Protein AF-A0A382YCJ6-F1 (afdb_monomer_lite)

Sequence (78 aa):
MMKGTVMWMVACFCASAGVAGSLHGQEPTTPAWVTEEPVNYQMVAKIREEGFQRSQIVEKLSYMTDVLGARLTNSKDM

Radius of gyration: 30.6 Å; chains: 1; bounding box: 82×55×42 Å

Organism: NCBI:txid408172

Foldseek 3Di:
DPDPPPVVVVVVVVDDDPPPPDPPVPPPPPDPPDDPDDDDVVVVVVVVCCCPPVDCCVVVVCCVPPVLNDDDPPDPSD

pLDDT: mean 77.36, std 19.29, range [43.38, 98.0]

Secondary structure (DSSP, 8-state):
---SSHHHHHHGGGS----------------TT---PPP-HHHHHHHHHHHHHS--HHHHHHIIIIIS----TTSTT-

Structure (mmCIF, N/CA/C/O backbone):
data_AF-A0A382YCJ6-F1
#
_entry.id   AF-A0A382YCJ6-F1
#
loop_
_atom_site.group_PDB
_at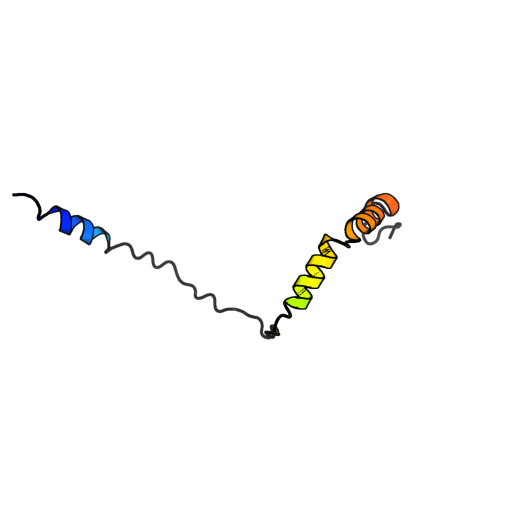om_site.id
_atom_site.type_symbol
_atom_site.label_atom_id
_atom_site.label_alt_id
_atom_site.label_comp_id
_atom_site.label_asym_id
_atom_site.label_entity_id
_atom_site.label_seq_id
_atom_site.pdbx_PDB_ins_code
_atom_site.Cartn_x
_atom_site.Cartn_y
_atom_site.Cartn_z
_atom_site.occupancy
_atom_site.B_iso_or_equiv
_atom_site.auth_seq_id
_atom_site.auth_comp_id
_atom_site.auth_asym_id
_atom_site.auth_atom_id
_atom_site.pdbx_PDB_model_num
ATOM 1 N N . MET A 1 1 ? -59.040 -46.144 15.037 1.00 56.03 1 MET A N 1
ATOM 2 C CA . MET A 1 1 ? -58.050 -47.120 15.550 1.00 56.03 1 MET A CA 1
ATOM 3 C C . MET A 1 1 ? -56.771 -46.934 14.730 1.00 56.03 1 MET A C 1
ATOM 5 O O . MET A 1 1 ? -56.923 -46.662 13.552 1.00 56.03 1 MET A O 1
ATOM 9 N N . MET A 1 2 ? -55.572 -46.999 15.330 1.00 55.47 2 MET A N 1
ATOM 10 C CA . MET A 1 2 ? -54.239 -46.695 14.734 1.00 55.47 2 MET A CA 1
ATOM 11 C C . MET A 1 2 ? -53.799 -45.212 14.759 1.00 55.47 2 MET A C 1
ATOM 13 O O . MET A 1 2 ? -53.648 -44.577 13.724 1.00 55.47 2 MET A O 1
ATOM 17 N N . LYS A 1 3 ? -53.552 -44.649 15.954 1.00 57.94 3 LYS A N 1
ATOM 18 C CA . LYS A 1 3 ? -52.762 -43.400 16.120 1.00 57.94 3 LYS A CA 1
ATOM 19 C C . LYS A 1 3 ? -51.703 -43.457 17.243 1.00 57.94 3 LYS A C 1
ATOM 21 O O . LYS A 1 3 ? -51.051 -42.458 17.506 1.00 57.94 3 LYS A O 1
ATOM 26 N N . GLY A 1 4 ? -51.514 -44.606 17.903 1.00 54.88 4 GLY A N 1
ATOM 27 C CA . GLY A 1 4 ? -50.697 -44.703 19.126 1.00 54.88 4 GLY A CA 1
ATOM 28 C C . GLY A 1 4 ? -49.254 -45.199 18.960 1.00 54.88 4 GLY A C 1
ATOM 29 O O . GLY A 1 4 ? -48.431 -44.928 19.823 1.00 54.88 4 GLY A O 1
ATOM 30 N N . THR A 1 5 ? -48.919 -45.903 17.874 1.00 56.25 5 THR A N 1
ATOM 31 C CA . THR A 1 5 ? -47.639 -46.645 17.791 1.00 56.25 5 THR A CA 1
ATOM 32 C C . THR A 1 5 ? -46.533 -45.892 17.044 1.00 56.25 5 THR A C 1
ATOM 34 O O . THR A 1 5 ? -45.356 -46.127 17.288 1.00 56.25 5 THR A O 1
ATOM 37 N N . VAL A 1 6 ? -46.880 -44.935 16.178 1.00 55.38 6 VAL A N 1
ATOM 38 C CA . VAL A 1 6 ? -45.894 -44.195 15.362 1.00 55.38 6 VAL A CA 1
ATOM 39 C C . VAL A 1 6 ? -45.204 -43.072 16.156 1.00 55.38 6 VAL A C 1
ATOM 41 O O . VAL A 1 6 ? -44.071 -42.714 15.852 1.00 55.38 6 VAL A O 1
ATOM 44 N N . MET A 1 7 ? -45.825 -42.570 17.231 1.00 53.47 7 MET A N 1
ATOM 45 C CA . MET A 1 7 ? -45.250 -41.499 18.064 1.00 53.47 7 MET A CA 1
ATOM 46 C C . MET A 1 7 ? -44.043 -41.974 18.897 1.00 53.47 7 MET A C 1
ATOM 48 O O . MET A 1 7 ? -43.108 -41.213 19.121 1.00 53.47 7 MET A O 1
ATOM 52 N N . TRP A 1 8 ? -44.022 -43.244 19.318 1.00 47.09 8 TRP A N 1
ATOM 53 C CA . TRP A 1 8 ? -42.912 -43.802 20.106 1.00 47.09 8 TRP A CA 1
ATOM 54 C C . TRP A 1 8 ? -41.670 -44.124 19.264 1.00 47.09 8 TRP A C 1
ATOM 56 O O . TRP A 1 8 ? -40.553 -44.090 19.775 1.00 47.09 8 TRP A O 1
ATOM 66 N N . MET A 1 9 ? -41.838 -44.380 17.965 1.00 46.62 9 MET A N 1
ATOM 67 C CA . MET A 1 9 ? -40.725 -44.747 17.085 1.00 46.62 9 MET A CA 1
ATOM 68 C C . MET A 1 9 ? -39.898 -43.530 16.624 1.00 46.62 9 MET A C 1
ATOM 70 O O . MET A 1 9 ? -38.724 -43.686 16.310 1.00 46.62 9 MET A O 1
ATOM 74 N N . VAL A 1 10 ? -40.460 -42.313 16.675 1.00 55.00 10 VAL A N 1
ATOM 75 C CA . VAL A 1 10 ? -39.711 -41.056 16.458 1.00 55.00 10 VAL A CA 1
ATOM 76 C C . VAL A 1 10 ? -38.930 -40.639 17.713 1.00 55.00 10 VAL A C 1
ATOM 78 O O . VAL A 1 10 ? -37.829 -40.109 17.601 1.00 55.00 10 VAL A O 1
ATOM 81 N N . ALA A 1 11 ? -39.435 -40.947 18.913 1.00 50.75 11 ALA A N 1
ATOM 82 C CA . ALA A 1 11 ? -38.761 -40.610 20.171 1.00 50.75 11 ALA A CA 1
ATOM 83 C C . ALA A 1 11 ? -37.502 -41.460 20.447 1.00 50.75 11 ALA A C 1
ATOM 85 O O . ALA A 1 11 ? -36.623 -41.041 21.198 1.00 50.75 11 ALA A O 1
ATOM 86 N N . CYS A 1 12 ? -37.377 -42.634 19.819 1.00 44.97 12 CYS A N 1
ATOM 87 C CA . CYS A 1 12 ? -36.255 -43.549 20.047 1.00 44.97 12 CYS A CA 1
ATOM 88 C C . CYS A 1 1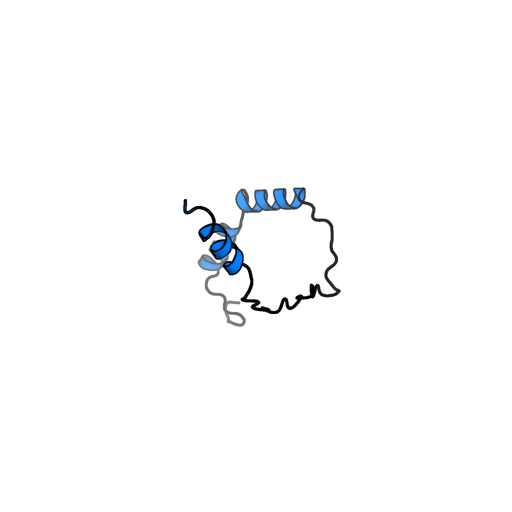2 ? -35.012 -43.246 19.188 1.00 44.97 12 CYS A C 1
ATOM 90 O O . CYS A 1 12 ? -33.935 -43.762 19.476 1.00 44.97 12 CYS A O 1
ATOM 92 N N . PHE A 1 13 ? -35.121 -42.383 18.169 1.00 43.38 13 PHE A N 1
ATOM 93 C CA . PHE A 1 13 ? -33.965 -41.975 17.356 1.00 43.38 13 PHE A CA 1
ATOM 94 C C . PHE A 1 13 ? -33.118 -40.870 18.019 1.00 43.38 13 PHE A C 1
ATOM 96 O O . PHE A 1 13 ? -32.064 -40.498 17.512 1.00 43.38 13 PHE A O 1
ATOM 103 N N . CYS A 1 14 ? -33.525 -40.374 19.191 1.00 49.16 14 CYS A N 1
ATOM 104 C CA . CYS A 1 14 ? -32.781 -39.360 19.940 1.00 49.16 14 CYS A CA 1
ATOM 105 C C . CYS A 1 14 ? -31.722 -39.921 20.915 1.00 49.16 14 CYS A C 1
ATOM 107 O O . CYS A 1 14 ? -31.115 -39.128 21.627 1.00 49.16 14 CYS A O 1
ATOM 109 N N . ALA A 1 15 ? -31.482 -41.241 20.988 1.00 54.03 15 ALA A N 1
ATOM 110 C CA . ALA A 1 15 ? -30.829 -41.828 22.171 1.00 54.03 15 ALA A CA 1
ATOM 111 C C . ALA A 1 15 ? -29.519 -42.627 21.991 1.00 54.03 15 ALA A C 1
ATOM 113 O O . ALA A 1 15 ? -29.006 -43.111 22.996 1.00 54.03 15 ALA A O 1
ATOM 114 N N . SER A 1 16 ? -28.909 -42.771 20.807 1.00 60.62 16 SER A N 1
ATOM 115 C CA . SER A 1 16 ? -27.612 -43.480 20.747 1.00 60.62 16 SER A CA 1
ATOM 116 C C . SER A 1 16 ? -26.778 -43.193 19.500 1.00 60.62 16 SER A C 1
ATOM 118 O O . SER A 1 16 ? -26.801 -43.953 18.538 1.00 60.62 16 SER A O 1
ATOM 120 N N . ALA A 1 17 ? -25.982 -42.131 19.552 1.00 55.50 17 ALA A N 1
ATOM 121 C CA . ALA A 1 17 ? -24.638 -42.120 18.976 1.00 55.50 17 ALA A CA 1
ATOM 122 C C . ALA A 1 17 ? -23.881 -40.933 19.575 1.00 55.50 17 ALA A C 1
ATOM 124 O O . ALA A 1 17 ? -23.700 -39.891 18.949 1.00 55.50 17 ALA A O 1
ATOM 125 N N . GLY A 1 18 ? -23.467 -41.098 20.832 1.00 52.75 18 GLY A N 1
ATOM 126 C CA . GLY A 1 18 ? -22.399 -40.295 21.400 1.00 52.75 18 GLY A CA 1
ATOM 127 C C . GLY A 1 18 ? -21.117 -40.566 20.624 1.00 52.75 18 GLY A C 1
ATOM 128 O O . GLY A 1 18 ? -20.346 -41.449 20.983 1.00 52.75 18 GLY A O 1
ATOM 129 N N . VAL A 1 19 ? -20.877 -39.798 19.565 1.00 53.72 19 VAL A N 1
ATOM 130 C CA . VAL A 1 19 ? -19.508 -39.478 19.178 1.00 53.72 19 VAL A CA 1
ATOM 131 C C . VAL A 1 19 ? -19.085 -38.390 20.148 1.00 53.72 19 VAL A C 1
ATOM 133 O O . VAL A 1 19 ? -19.374 -37.210 19.961 1.00 53.72 19 VAL A O 1
ATOM 136 N N . ALA A 1 20 ? -18.438 -38.819 21.230 1.00 50.53 20 ALA A N 1
ATOM 137 C CA . ALA A 1 20 ? -17.534 -37.988 22.002 1.00 50.53 20 ALA A CA 1
ATOM 138 C C . ALA A 1 20 ? -16.373 -37.585 21.077 1.00 50.53 20 ALA A C 1
ATOM 140 O O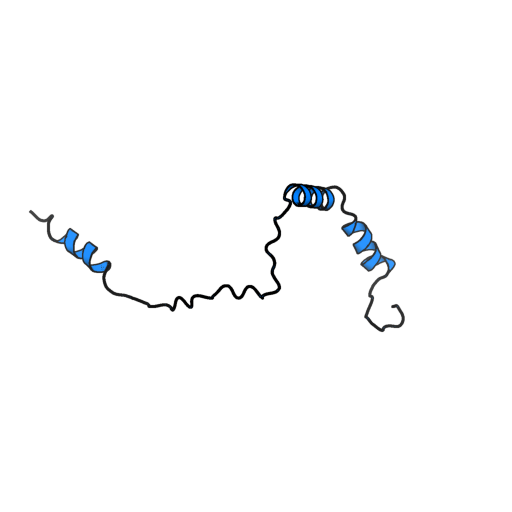 . ALA A 1 20 ? -15.263 -38.099 21.169 1.00 50.53 20 ALA A O 1
ATOM 141 N N . GLY A 1 21 ? -16.662 -36.709 20.114 1.00 49.56 21 GLY A N 1
ATOM 142 C CA . GLY A 1 21 ? -15.652 -35.916 19.448 1.00 49.56 21 GLY A CA 1
ATOM 143 C C . GLY A 1 21 ? -15.113 -34.993 20.518 1.00 49.56 21 GLY A C 1
ATOM 144 O O . GLY A 1 21 ? -15.836 -34.120 20.994 1.00 49.56 21 GLY A O 1
ATOM 145 N N . SER A 1 22 ? -13.892 -35.277 20.962 1.00 54.38 22 SER A N 1
ATOM 146 C CA . SER A 1 22 ? -13.153 -34.493 21.933 1.00 54.38 22 SER A CA 1
ATOM 147 C C . SER A 1 22 ? -13.369 -33.005 21.674 1.00 54.38 22 SER A C 1
ATOM 149 O O . SER A 1 22 ? -12.802 -32.439 20.741 1.00 54.38 22 SER A O 1
ATOM 151 N N . LEU A 1 23 ? -14.142 -32.362 22.551 1.00 51.09 23 LEU A N 1
ATOM 152 C CA . LEU A 1 23 ? -13.888 -30.982 22.915 1.00 51.09 23 LEU A CA 1
ATOM 153 C C . LEU A 1 23 ? -12.509 -31.012 23.579 1.00 51.09 23 LEU A C 1
ATOM 155 O O . LEU A 1 23 ? -12.392 -3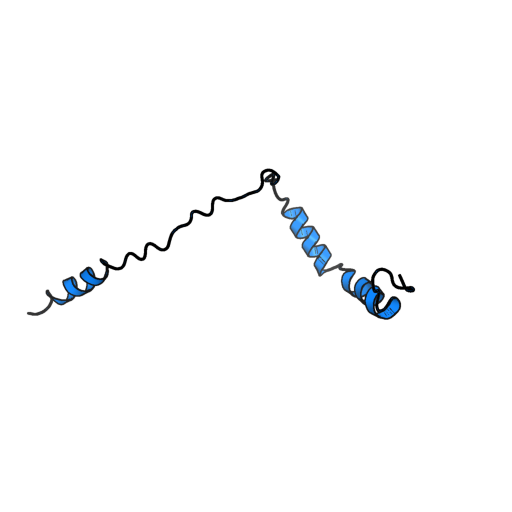1.042 24.800 1.00 51.09 23 LEU A O 1
ATOM 159 N N . HIS A 1 24 ? -11.447 -31.076 22.772 1.00 48.44 24 HIS A N 1
ATOM 160 C CA . HIS A 1 24 ? -10.225 -30.420 23.181 1.00 48.44 24 HIS A CA 1
ATOM 161 C C . HIS A 1 24 ? -10.665 -28.976 23.368 1.00 48.44 24 HIS A C 1
ATOM 163 O O . HIS A 1 24 ? -10.875 -28.250 22.398 1.00 48.44 24 HIS A O 1
ATOM 169 N N . GLY A 1 25 ? -10.938 -28.619 24.625 1.00 51.34 25 GLY A N 1
ATOM 170 C CA . GLY A 1 25 ? -10.918 -27.244 25.062 1.00 51.34 25 GLY A CA 1
ATOM 171 C C . GLY A 1 25 ? -9.548 -26.747 24.664 1.00 51.34 25 GLY A C 1
ATOM 172 O O . GLY A 1 25 ? -8.561 -27.011 25.342 1.00 51.34 25 GLY A O 1
ATOM 173 N N . GLN A 1 26 ? -9.477 -26.146 23.483 1.00 61.09 26 GLN A N 1
ATOM 174 C CA . GLN A 1 26 ? -8.332 -25.373 23.095 1.00 61.09 26 GLN A CA 1
ATOM 175 C C . GLN A 1 26 ? -8.403 -24.185 24.037 1.00 61.09 26 GLN A C 1
ATOM 177 O O . GLN A 1 26 ? -9.190 -23.260 23.832 1.00 61.09 26 GLN A O 1
ATOM 182 N N . GLU A 1 27 ? -7.684 -24.299 25.156 1.00 59.31 27 GLU A N 1
ATOM 183 C CA . GLU A 1 27 ? -7.420 -23.162 26.015 1.00 59.31 27 GLU A CA 1
ATOM 184 C C . GLU A 1 27 ? -6.968 -22.034 25.087 1.00 59.31 27 GLU A C 1
ATOM 186 O O . GLU A 1 27 ? -6.171 -22.294 24.173 1.00 59.31 27 GLU A O 1
ATOM 191 N N . PRO A 1 28 ? -7.508 -20.814 25.227 1.00 66.12 28 PRO A N 1
ATOM 192 C CA . PRO A 1 28 ? -6.977 -19.690 24.489 1.00 66.12 28 PRO A CA 1
ATOM 193 C C . PRO A 1 28 ? -5.513 -19.564 24.906 1.00 66.12 28 PRO A C 1
ATOM 195 O O . PRO A 1 28 ? -5.198 -19.024 25.962 1.00 66.12 28 PRO A O 1
ATOM 198 N N . THR A 1 29 ? -4.602 -20.099 24.089 1.00 67.38 29 THR A N 1
ATOM 199 C CA . THR A 1 29 ? -3.162 -19.889 24.216 1.00 67.38 29 THR A CA 1
ATOM 200 C C . THR A 1 29 ? -2.881 -18.479 23.726 1.00 67.38 29 THR A C 1
ATOM 202 O O . THR A 1 29 ? -2.178 -18.267 22.741 1.00 67.38 29 THR A O 1
ATOM 205 N N . THR A 1 30 ? -3.523 -17.504 24.359 1.00 74.00 30 THR A N 1
ATOM 206 C CA . THR A 1 30 ? -3.199 -16.104 24.211 1.00 74.00 30 THR A CA 1
ATOM 207 C C . THR A 1 30 ? -1.820 -15.967 24.840 1.00 74.00 30 THR A C 1
ATOM 209 O O . THR A 1 30 ? -1.678 -16.203 26.044 1.00 74.00 30 THR A O 1
ATOM 212 N N . PRO A 1 31 ? -0.765 -15.699 24.052 1.00 77.88 31 PRO A N 1
ATOM 213 C CA . PRO A 1 31 ? 0.555 -15.569 24.633 1.00 77.88 31 PRO A CA 1
ATOM 214 C C . PRO A 1 31 ? 0.532 -14.420 25.646 1.00 77.88 31 PRO A C 1
ATOM 216 O O . PRO A 1 31 ? -0.162 -13.427 25.439 1.00 77.88 31 PRO A O 1
ATOM 219 N N . ALA A 1 32 ? 1.319 -14.530 26.718 1.00 73.12 32 ALA A N 1
ATOM 220 C CA . ALA A 1 32 ? 1.391 -13.550 27.814 1.00 73.12 32 ALA A CA 1
ATOM 221 C C . ALA A 1 32 ? 1.786 -12.116 27.382 1.00 73.12 32 ALA A C 1
ATOM 223 O O . ALA A 1 32 ? 1.835 -11.206 28.203 1.00 73.12 32 ALA A O 1
ATOM 224 N N . TRP A 1 33 ? 2.069 -11.921 26.093 1.00 74.56 33 TRP A N 1
ATOM 225 C CA . TRP A 1 33 ? 2.391 -10.653 25.446 1.00 74.56 33 TRP A CA 1
ATOM 226 C C . TRP A 1 33 ? 1.182 -9.973 24.790 1.00 74.56 33 TRP A C 1
ATOM 228 O O . TRP A 1 33 ? 1.336 -8.891 24.231 1.00 74.56 33 TRP A O 1
ATOM 238 N N . VAL A 1 34 ? 0.002 -10.599 24.791 1.00 78.06 34 VAL A N 1
ATOM 239 C CA . VAL A 1 34 ? -1.214 -9.977 24.254 1.00 78.06 34 VAL A CA 1
ATOM 240 C C . VAL A 1 34 ? -1.882 -9.195 25.371 1.00 78.06 34 VAL A C 1
ATOM 242 O O . VAL A 1 34 ? -2.555 -9.754 26.235 1.00 78.06 34 VAL A O 1
ATOM 245 N N . THR A 1 35 ? -1.679 -7.886 25.350 1.00 80.75 35 THR A N 1
ATOM 246 C CA . THR A 1 35 ? -2.470 -6.936 26.125 1.00 80.75 35 THR A CA 1
ATOM 247 C C . THR A 1 35 ? -3.720 -6.570 25.324 1.00 80.75 35 THR A C 1
ATOM 249 O O . THR A 1 35 ? -3.635 -6.218 24.146 1.00 80.75 35 THR A O 1
ATOM 252 N N . GLU A 1 36 ? -4.900 -6.685 25.936 1.00 80.56 36 GLU A N 1
ATOM 253 C CA . GLU A 1 36 ? -6.173 -6.347 25.289 1.00 80.56 36 GLU A CA 1
ATOM 254 C C . GLU A 1 36 ? -6.416 -4.836 25.385 1.00 80.56 36 GLU A C 1
ATOM 256 O O . GLU A 1 36 ? -7.129 -4.334 26.253 1.00 80.56 36 GLU A O 1
ATOM 261 N N . GLU A 1 37 ? -5.734 -4.094 24.514 1.00 86.69 37 GLU A N 1
ATOM 262 C CA . GLU A 1 37 ? -5.902 -2.649 24.385 1.00 86.69 37 GLU A CA 1
ATOM 263 C C . GLU A 1 37 ? -7.249 -2.320 23.716 1.00 86.69 37 GLU A C 1
ATOM 265 O O . GLU A 1 37 ? -7.616 -2.942 22.711 1.00 86.69 37 GLU A O 1
ATOM 270 N N . PRO A 1 38 ? -8.000 -1.321 24.215 1.00 90.69 38 PRO A N 1
ATOM 271 C CA . PRO A 1 38 ? -9.270 -0.939 23.616 1.00 90.69 38 PRO A CA 1
ATOM 272 C C . PRO A 1 38 ? -9.068 -0.405 22.190 1.00 90.69 38 PRO A C 1
ATOM 274 O O . PRO A 1 38 ? -8.338 0.559 21.949 1.00 90.69 38 PRO A O 1
ATOM 277 N N . VAL A 1 39 ? -9.767 -1.004 21.222 1.00 90.81 39 VAL A N 1
ATOM 278 C CA . VAL A 1 39 ? -9.678 -0.607 19.810 1.00 90.81 39 VAL A CA 1
ATOM 279 C C . VAL A 1 39 ? -10.413 0.713 19.565 1.00 90.81 39 VAL A C 1
ATOM 281 O O . VAL A 1 39 ? -11.620 0.833 19.783 1.00 90.81 39 VAL A O 1
ATOM 284 N N . ASN A 1 40 ? -9.706 1.701 19.010 1.00 96.31 40 ASN A N 1
ATOM 285 C CA . ASN A 1 40 ? -10.321 2.938 18.535 1.00 96.31 40 ASN A CA 1
ATOM 286 C C . ASN A 1 40 ? -10.949 2.742 17.142 1.00 96.31 40 ASN A C 1
ATOM 288 O O . ASN A 1 40 ? -10.301 2.920 16.109 1.00 96.31 40 ASN A O 1
ATOM 292 N N . TYR A 1 41 ? -12.241 2.420 17.105 1.00 97.00 41 TYR A N 1
ATOM 293 C CA . TYR A 1 41 ? -12.968 2.185 15.852 1.00 97.00 41 TYR A CA 1
ATOM 294 C C . TYR A 1 41 ? -13.088 3.417 14.943 1.00 97.00 41 TYR A C 1
ATOM 296 O O . TYR A 1 41 ? -13.170 3.262 13.725 1.00 97.00 41 TYR A O 1
ATOM 304 N N . GLN A 1 42 ? -13.053 4.634 15.496 1.00 97.81 42 GLN A N 1
ATOM 305 C CA . GLN A 1 42 ? -13.051 5.861 14.689 1.00 97.81 42 GLN A CA 1
ATOM 306 C C . GLN A 1 42 ? -11.748 5.988 13.895 1.00 97.81 42 GLN A C 1
ATOM 308 O O . GLN A 1 42 ? -11.761 6.313 12.707 1.00 97.81 42 GLN A O 1
ATOM 313 N N . MET A 1 43 ? -10.619 5.653 14.525 1.00 97.25 43 MET A N 1
ATOM 314 C CA . MET A 1 43 ? -9.325 5.586 13.850 1.00 97.25 43 MET A CA 1
ATOM 315 C C . MET A 1 43 ? -9.334 4.523 12.745 1.00 97.25 43 MET A C 1
ATOM 317 O O . MET A 1 43 ? -8.905 4.803 11.630 1.00 97.25 43 MET A O 1
ATOM 321 N N . VAL A 1 44 ? -9.890 3.336 13.014 1.00 97.06 44 VAL A N 1
ATOM 322 C CA . VAL A 1 44 ? -10.018 2.263 12.010 1.00 97.06 44 VAL A CA 1
ATOM 323 C C . VAL A 1 44 ? -10.849 2.716 10.807 1.00 97.06 44 VAL A C 1
ATOM 325 O O . VAL A 1 44 ? -10.459 2.477 9.664 1.00 97.06 44 VAL A O 1
ATOM 328 N N . ALA A 1 45 ? -11.979 3.390 11.041 1.00 98.00 45 ALA A N 1
ATOM 329 C CA . ALA A 1 45 ? -12.815 3.922 9.969 1.00 98.00 45 ALA A CA 1
ATOM 330 C C . ALA A 1 45 ? -12.058 4.952 9.115 1.00 98.00 45 ALA A C 1
ATOM 332 O O . ALA A 1 45 ? -12.105 4.883 7.888 1.00 98.00 45 ALA A O 1
ATOM 333 N N . LYS A 1 46 ? -11.298 5.849 9.754 1.00 97.81 46 LYS A N 1
ATOM 334 C CA . LYS A 1 46 ? -10.461 6.837 9.063 1.00 97.81 46 LYS A CA 1
ATOM 335 C C . LYS A 1 46 ? -9.361 6.184 8.218 1.00 97.81 46 LYS A C 1
ATOM 337 O O . LYS A 1 46 ? -9.196 6.563 7.062 1.00 97.81 46 LYS A O 1
ATOM 342 N N . ILE A 1 47 ? -8.661 5.180 8.756 1.00 97.50 47 ILE A N 1
ATOM 343 C CA . ILE A 1 47 ? -7.633 4.417 8.022 1.00 97.50 47 ILE A CA 1
ATOM 344 C C . ILE A 1 47 ? -8.246 3.736 6.797 1.00 97.50 47 ILE A C 1
ATOM 346 O O . ILE A 1 47 ? -7.659 3.755 5.718 1.00 97.50 47 ILE A O 1
ATOM 350 N N . ARG A 1 48 ? -9.439 3.149 6.941 1.00 96.44 48 ARG A N 1
ATOM 351 C CA . ARG A 1 48 ? -10.139 2.497 5.829 1.00 96.44 48 ARG A CA 1
ATOM 352 C C . ARG A 1 48 ? -10.497 3.491 4.724 1.00 96.44 48 ARG A C 1
ATOM 354 O O . ARG A 1 48 ? -10.276 3.199 3.554 1.00 96.44 48 ARG A O 1
ATOM 361 N N . GLU A 1 49 ? -11.023 4.654 5.094 1.00 97.94 49 GLU A N 1
ATOM 362 C CA . GLU A 1 49 ? -11.358 5.720 4.147 1.00 97.94 49 GLU A CA 1
ATOM 363 C C . GLU A 1 49 ? -10.113 6.236 3.407 1.00 97.94 49 GLU A C 1
ATOM 365 O O . GLU A 1 49 ? -10.119 6.374 2.185 1.00 97.94 49 GLU A O 1
ATOM 370 N N . GLU A 1 50 ? -9.011 6.454 4.129 1.00 97.38 50 GLU A N 1
ATOM 371 C CA . GLU A 1 50 ? -7.712 6.810 3.547 1.00 97.38 50 GLU A CA 1
ATOM 372 C C . GLU A 1 50 ? -7.202 5.740 2.580 1.00 97.38 50 GLU A C 1
ATOM 374 O O . GLU A 1 50 ? -6.808 6.057 1.457 1.00 97.38 50 GLU A O 1
ATOM 379 N N . GLY A 1 51 ? -7.264 4.474 2.994 1.00 95.94 51 GLY A N 1
ATOM 380 C CA . GLY A 1 51 ? -6.804 3.334 2.212 1.00 95.94 51 GLY A CA 1
ATOM 381 C C . GLY A 1 51 ? -7.618 3.070 0.946 1.00 95.94 51 GLY A C 1
ATOM 382 O O . GLY A 1 51 ? -7.067 2.517 -0.001 1.00 95.94 51 GLY A O 1
ATOM 383 N N . PHE A 1 52 ? -8.893 3.471 0.891 1.00 95.62 52 PHE A N 1
ATOM 384 C CA . PHE A 1 52 ? -9.721 3.299 -0.307 1.00 95.62 52 PHE A CA 1
ATOM 385 C C . PHE A 1 52 ? -9.768 4.533 -1.205 1.00 95.62 52 PHE A C 1
ATOM 387 O O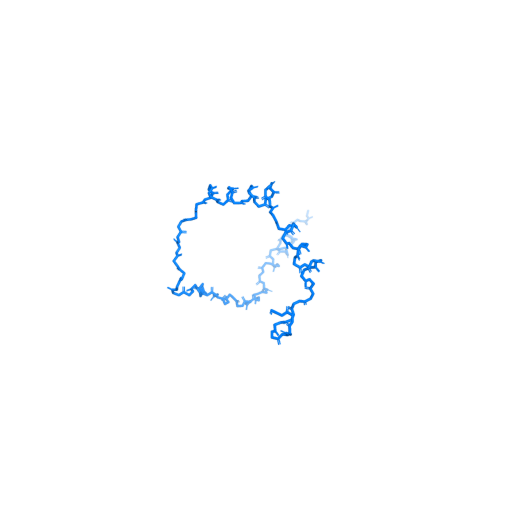 . PHE A 1 52 ? -9.669 4.384 -2.419 1.00 95.62 52 PHE A O 1
ATOM 394 N N . GLN A 1 53 ? -9.894 5.739 -0.646 1.00 96.81 53 GLN A N 1
ATOM 395 C CA . GLN A 1 53 ? -10.079 6.951 -1.455 1.00 96.81 53 GLN A CA 1
ATOM 396 C C . GLN A 1 53 ? -8.773 7.668 -1.802 1.00 96.81 53 GLN A C 1
ATOM 398 O O . GLN A 1 53 ? -8.715 8.395 -2.789 1.00 96.81 53 GLN A O 1
ATOM 403 N N . ARG A 1 54 ? -7.726 7.522 -0.981 1.00 95.88 54 ARG A N 1
ATOM 404 C CA . ARG A 1 54 ? -6.476 8.299 -1.098 1.00 95.88 54 ARG A CA 1
ATOM 405 C C . ARG A 1 54 ? -5.232 7.412 -1.095 1.00 95.88 54 ARG A C 1
ATOM 407 O O . ARG A 1 54 ? -4.173 7.811 -0.609 1.00 95.88 54 ARG A O 1
ATOM 414 N N . SER A 1 55 ? -5.358 6.200 -1.627 1.00 96.56 55 SER A N 1
ATOM 415 C CA . SER A 1 55 ? -4.255 5.244 -1.672 1.00 96.56 55 SER A CA 1
ATOM 416 C C . SER A 1 55 ? -3.194 5.640 -2.693 1.00 96.56 55 SER A C 1
ATOM 418 O O . SER A 1 55 ? -3.503 5.888 -3.855 1.00 96.56 55 SER A O 1
ATOM 420 N N . GLN A 1 56 ? -1.930 5.610 -2.276 1.00 96.62 56 GLN A N 1
ATOM 421 C CA . GLN A 1 56 ? -0.772 5.761 -3.167 1.00 96.62 56 GLN A CA 1
ATOM 422 C C . GLN A 1 56 ? -0.195 4.404 -3.609 1.00 96.62 56 GLN A C 1
ATOM 424 O O . GLN A 1 56 ? 0.862 4.359 -4.237 1.00 96.62 56 GLN A O 1
ATOM 429 N N . ILE A 1 57 ? -0.849 3.285 -3.261 1.00 96.19 57 ILE A N 1
ATOM 430 C CA . ILE A 1 57 ? -0.296 1.935 -3.462 1.00 96.19 57 ILE A CA 1
ATOM 431 C C . ILE A 1 57 ? -0.051 1.646 -4.941 1.00 96.19 57 ILE A C 1
ATOM 433 O O . ILE A 1 57 ? 1.009 1.134 -5.273 1.00 96.19 57 ILE A O 1
ATOM 437 N N . VAL A 1 58 ? -0.991 1.980 -5.826 1.00 95.81 58 VAL A N 1
ATOM 438 C CA . VAL A 1 58 ? -0.874 1.655 -7.259 1.00 95.81 58 VAL A CA 1
ATOM 439 C C . VAL A 1 58 ? 0.313 2.381 -7.894 1.00 95.81 58 VAL A C 1
ATOM 441 O O . VAL A 1 58 ? 1.107 1.760 -8.592 1.00 95.81 58 VAL A O 1
ATOM 444 N N . GLU A 1 59 ? 0.476 3.671 -7.593 1.00 95.88 59 GLU A N 1
ATOM 445 C CA . GLU A 1 59 ? 1.600 4.474 -8.080 1.00 95.88 59 GLU A CA 1
ATOM 446 C C . GLU A 1 59 ? 2.938 3.944 -7.549 1.00 95.88 59 GLU A C 1
ATOM 448 O O . GLU A 1 59 ? 3.872 3.722 -8.319 1.00 95.88 59 GLU A O 1
ATOM 453 N N . LYS A 1 60 ? 3.031 3.679 -6.237 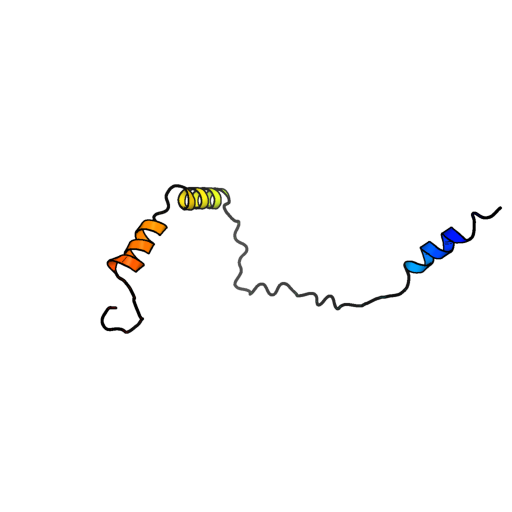1.00 96.12 60 LYS A N 1
ATOM 454 C CA . LYS A 1 60 ? 4.256 3.131 -5.633 1.00 96.12 60 LYS A CA 1
ATOM 455 C C . LYS A 1 60 ? 4.590 1.749 -6.184 1.00 96.12 60 LYS A C 1
ATOM 457 O O . LYS A 1 60 ? 5.751 1.478 -6.467 1.00 96.12 60 LYS A O 1
ATOM 462 N N . LEU A 1 61 ? 3.588 0.883 -6.321 1.00 95.81 61 LEU A N 1
ATOM 463 C CA . LEU A 1 61 ? 3.784 -0.480 -6.791 1.00 95.81 61 LEU A CA 1
ATOM 464 C C . LEU A 1 61 ? 4.249 -0.487 -8.247 1.00 95.81 61 LEU A C 1
ATOM 466 O O . LEU A 1 61 ? 5.225 -1.164 -8.546 1.00 95.81 61 LEU A O 1
ATOM 470 N N . SER A 1 62 ? 3.633 0.324 -9.111 1.00 96.81 62 SER A N 1
ATOM 471 C CA . SER A 1 62 ? 4.089 0.502 -10.495 1.00 96.81 62 SER A CA 1
ATOM 472 C C . SER A 1 62 ? 5.519 1.040 -10.550 1.00 96.81 62 SER A C 1
ATOM 474 O O . SER A 1 62 ? 6.345 0.512 -11.285 1.00 96.81 62 SER A O 1
ATOM 476 N N . TYR A 1 63 ? 5.890 2.007 -9.705 1.00 95.56 63 TYR A N 1
ATOM 477 C CA . TYR A 1 63 ? 7.284 2.458 -9.632 1.00 95.56 63 TYR A CA 1
ATOM 478 C C . TYR A 1 63 ? 8.249 1.314 -9.272 1.00 95.56 63 TYR A C 1
ATOM 480 O O . TYR A 1 63 ? 9.320 1.177 -9.868 1.00 95.56 63 TYR A O 1
ATOM 488 N N . MET A 1 64 ? 7.862 0.459 -8.322 1.00 95.06 64 MET A N 1
ATOM 489 C CA . MET A 1 64 ? 8.674 -0.686 -7.910 1.00 95.06 64 MET A CA 1
ATOM 490 C C . MET A 1 64 ? 8.791 -1.758 -9.001 1.00 95.06 64 MET A C 1
ATOM 492 O O . MET A 1 64 ? 9.847 -2.373 -9.108 1.00 95.06 64 MET A O 1
ATOM 496 N N . THR A 1 65 ? 7.759 -1.984 -9.816 1.00 93.75 65 THR A N 1
ATOM 497 C CA . THR A 1 65 ? 7.774 -3.048 -10.836 1.00 93.75 65 THR A CA 1
ATOM 498 C C . THR A 1 65 ? 8.248 -2.583 -12.204 1.00 93.75 65 THR A C 1
ATOM 500 O O . THR A 1 65 ? 8.903 -3.349 -12.906 1.00 93.75 65 THR A O 1
ATOM 503 N N . ASP A 1 66 ? 7.960 -1.338 -12.570 1.00 94.06 66 ASP A N 1
ATOM 504 C CA . ASP A 1 66 ? 8.107 -0.853 -13.943 1.00 94.06 66 ASP A CA 1
ATOM 505 C C . ASP A 1 66 ? 9.338 0.047 -14.093 1.00 94.06 66 ASP A C 1
ATOM 507 O O . ASP A 1 66 ? 9.994 0.025 -15.132 1.00 94.06 66 ASP A O 1
ATOM 511 N N . VAL A 1 67 ? 9.684 0.815 -13.049 1.00 93.75 67 VAL A N 1
ATOM 512 C CA . VAL A 1 67 ? 10.879 1.679 -13.048 1.00 93.75 67 VAL A CA 1
ATOM 513 C C . VAL A 1 67 ? 12.068 0.971 -12.411 1.00 93.75 67 VAL A C 1
ATOM 515 O O . VAL A 1 67 ? 13.139 0.902 -13.011 1.00 93.75 67 VAL A O 1
ATOM 518 N N . LEU A 1 68 ? 11.902 0.436 -11.197 1.00 92.31 68 LEU A N 1
ATOM 519 C CA . LEU A 1 68 ? 12.980 -0.298 -10.528 1.00 92.31 68 LEU A CA 1
ATOM 520 C C . LEU A 1 68 ? 13.168 -1.709 -11.106 1.00 92.31 68 LEU A C 1
ATOM 522 O O . LEU A 1 68 ? 14.302 -2.192 -11.148 1.00 92.31 68 LEU A O 1
ATOM 526 N N . GLY A 1 69 ? 12.098 -2.365 -11.556 1.00 90.62 69 GLY A N 1
ATOM 527 C CA . GLY A 1 69 ? 12.165 -3.718 -12.108 1.00 90.62 69 GLY A CA 1
ATOM 528 C C . GLY A 1 69 ? 12.459 -4.798 -11.058 1.00 90.62 69 GLY A C 1
ATOM 529 O O . GLY A 1 69 ? 12.195 -4.638 -9.868 1.00 90.62 69 GLY A O 1
ATOM 530 N N . ALA A 1 70 ? 13.008 -5.935 -11.493 1.00 90.12 70 ALA A N 1
ATOM 531 C CA . ALA A 1 70 ? 13.300 -7.063 -10.609 1.00 90.12 70 ALA A CA 1
ATOM 532 C C . ALA A 1 70 ? 14.410 -6.723 -9.595 1.00 90.12 70 ALA A C 1
ATOM 534 O O . ALA A 1 70 ? 15.553 -6.476 -9.974 1.00 90.12 70 ALA A O 1
ATOM 535 N N . ARG A 1 71 ? 14.087 -6.765 -8.297 1.00 90.25 71 ARG A N 1
ATOM 536 C CA . ARG A 1 71 ? 15.035 -6.510 -7.199 1.00 90.25 71 ARG A CA 1
ATOM 537 C C . ARG A 1 71 ? 15.254 -7.780 -6.385 1.00 90.25 71 ARG A C 1
ATOM 539 O O . ARG A 1 71 ? 14.504 -8.087 -5.462 1.00 90.25 71 ARG A O 1
ATOM 546 N N . LEU A 1 72 ? 16.275 -8.545 -6.772 1.00 90.81 72 LEU A N 1
ATOM 547 C CA . LEU A 1 72 ? 16.720 -9.720 -6.026 1.00 90.81 72 LEU A CA 1
ATOM 548 C C . LEU A 1 72 ? 17.660 -9.274 -4.904 1.00 90.81 72 LEU A C 1
ATOM 550 O O . LEU A 1 72 ? 18.685 -8.645 -5.175 1.00 90.81 72 LEU A O 1
ATOM 554 N N . THR A 1 73 ? 17.342 -9.624 -3.658 1.00 91.06 73 THR A N 1
ATOM 555 C CA . THR A 1 73 ? 18.187 -9.323 -2.496 1.00 91.06 73 THR A CA 1
ATOM 556 C C . THR A 1 73 ? 19.628 -9.784 -2.740 1.00 91.06 73 THR A C 1
ATOM 558 O O . THR A 1 73 ? 19.845 -10.924 -3.149 1.00 91.06 73 THR A O 1
ATOM 561 N N . ASN A 1 74 ? 20.605 -8.909 -2.471 1.00 91.69 74 ASN A N 1
ATOM 562 C CA . ASN A 1 74 ? 22.042 -9.148 -2.688 1.00 91.69 74 ASN A CA 1
ATOM 563 C C . ASN A 1 74 ? 22.484 -9.280 -4.169 1.00 91.69 74 ASN A C 1
ATOM 565 O O . ASN A 1 74 ? 23.529 -9.859 -4.464 1.00 91.69 74 ASN A O 1
ATOM 569 N N . SER A 1 75 ? 21.707 -8.758 -5.119 1.00 89.31 75 SER A N 1
ATOM 570 C CA . SER A 1 75 ? 22.144 -8.596 -6.515 1.00 89.31 75 SER A CA 1
ATOM 571 C C . SER A 1 75 ? 22.872 -7.261 -6.735 1.00 89.31 75 SER A C 1
ATOM 573 O O . SER A 1 75 ? 22.889 -6.404 -5.857 1.00 89.31 75 SER A O 1
ATOM 575 N N . LYS A 1 76 ? 23.496 -7.077 -7.909 1.00 85.44 76 LYS A N 1
ATOM 576 C CA . LYS A 1 76 ? 24.197 -5.822 -8.249 1.00 85.44 76 LYS A CA 1
ATOM 577 C C . LYS A 1 76 ? 23.256 -4.621 -8.413 1.00 85.44 76 LYS A C 1
ATOM 579 O O . LYS A 1 76 ? 23.712 -3.496 -8.265 1.00 85.44 76 LYS A O 1
ATOM 584 N N . ASP A 1 77 ? 21.985 -4.879 -8.712 1.00 76.25 77 ASP A N 1
ATOM 585 C CA . ASP A 1 77 ? 20.936 -3.870 -8.874 1.00 76.25 77 ASP A CA 1
ATOM 586 C C . ASP A 1 77 ? 20.160 -3.629 -7.561 1.00 76.25 77 ASP A C 1
ATOM 588 O O . ASP A 1 77 ? 19.028 -3.161 -7.604 1.00 76.25 77 ASP A O 1
ATOM 592 N N . MET A 1 78 ? 20.700 -3.968 -6.384 1.00 80.00 78 MET A N 1
ATOM 593 C CA . MET A 1 78 ? 20.105 -3.598 -5.084 1.00 80.00 78 MET A CA 1
ATOM 594 C C . MET A 1 78 ? 20.627 -2.263 -4.567 1.00 80.00 78 MET A C 1
ATOM 596 O O . MET A 1 78 ? 21.848 -2.024 -4.683 1.00 80.00 78 MET A O 1
#